Protein AF-A0A377D2J3-F1 (afdb_monomer)

pLDDT: mean 86.87, std 13.13, range [45.66, 98.06]

InterPro domains:
  IPR005474 Transketolase, N-terminal [PF00456] (2-65)
  IPR029061 Thiamin diphosphate-binding fold [SSF52518] (3-60)
  IPR033247 Transketolase family [PTHR43522] (2-73)

Solvent-accessible surface area (backbone atoms only — not comparable to full-atom values): 4730 Å² total; per-residue (Å²): 114,69,70,61,28,64,76,67,73,50,83,63,58,92,94,54,72,57,66,70,58,51,58,76,65,59,50,60,70,63,48,50,55,51,50,51,56,48,50,54,52,48,54,54,45,32,73,76,36,51,70,60,41,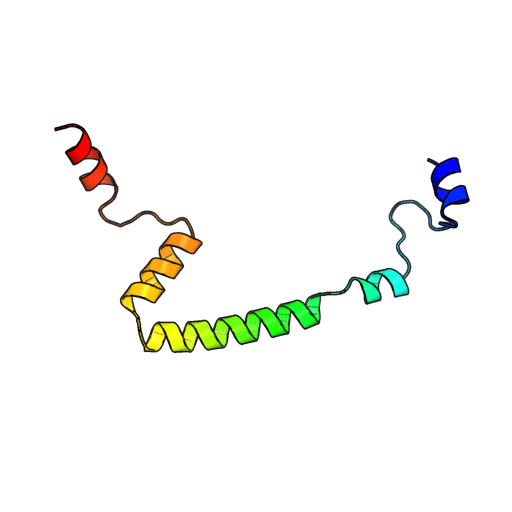51,51,49,50,35,56,75,71,67,52,76,63,94,60,47,72,59,56,59,58,59,76,79,109

Sequence (77 aa):
MALARQKLGWHHPPFEIPKEIYHAWDAREKGEKAQQSWNEKFAAYKKAHPQLAEEFTRRMSGGLPKDWEKNDSEIYQ

Radius of gyration: 24.18 Å; Cα contacts (8 Å, |Δi|>4): 17; chains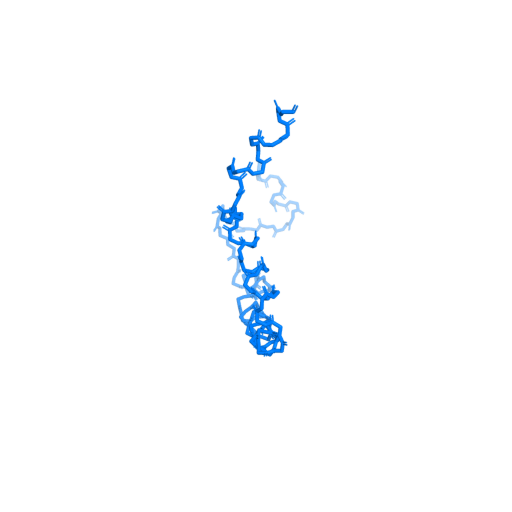: 1; bounding box: 47×21×67 Å

Foldseek 3Di:
DVVVCVVVVNPDDPPDDDPVVVVVPPCPVVVVVVVVVVVVVLVVVCVVPVPVSVVVVCVVVVHDDPCNVVVVVVVVD

Structure (mmCIF, N/CA/C/O backbone):
data_AF-A0A377D2J3-F1
#
_entry.id   AF-A0A377D2J3-F1
#
loop_
_atom_site.group_PDB
_atom_site.id
_atom_site.type_symbol
_atom_site.label_atom_id
_atom_site.label_alt_id
_atom_site.label_comp_id
_atom_site.label_asym_id
_atom_site.label_entity_id
_atom_site.label_seq_id
_atom_site.pdbx_PDB_ins_code
_atom_site.Cartn_x
_atom_site.Cartn_y
_atom_site.Cartn_z
_atom_site.occupancy
_atom_site.B_iso_or_equiv
_atom_site.auth_seq_id
_atom_site.auth_comp_id
_atom_site.auth_asym_id
_atom_site.auth_atom_id
_atom_site.pdbx_PDB_model_num
ATOM 1 N N . MET A 1 1 ? 28.050 7.316 -18.772 1.00 57.28 1 MET A N 1
ATOM 2 C CA . MET A 1 1 ? 26.670 6.798 -18.944 1.00 57.28 1 MET A CA 1
ATOM 3 C C . MET A 1 1 ? 26.424 6.123 -20.298 1.00 57.28 1 MET A C 1
ATOM 5 O O . MET A 1 1 ? 25.716 5.125 -20.317 1.00 57.28 1 MET A O 1
ATOM 9 N N . ALA A 1 2 ? 27.035 6.576 -21.405 1.00 63.47 2 ALA A N 1
ATOM 10 C CA . ALA A 1 2 ? 26.870 5.948 -22.729 1.00 63.47 2 ALA A CA 1
ATOM 11 C C . ALA A 1 2 ? 27.356 4.480 -22.811 1.00 63.47 2 ALA A C 1
ATOM 13 O O . ALA A 1 2 ? 26.643 3.633 -23.339 1.00 63.47 2 ALA A O 1
ATOM 14 N N . LEU A 1 3 ? 28.509 4.149 -22.210 1.00 67.50 3 LEU A N 1
ATOM 15 C CA . LEU A 1 3 ? 29.079 2.790 -22.255 1.00 67.50 3 LEU A CA 1
ATOM 16 C C . LEU A 1 3 ? 28.206 1.737 -21.544 1.00 67.50 3 LEU A C 1
ATOM 18 O O . LEU A 1 3 ? 28.102 0.603 -21.998 1.00 67.50 3 LEU A O 1
ATOM 22 N N . ALA A 1 4 ? 27.555 2.117 -20.440 1.00 73.94 4 ALA A N 1
ATOM 23 C CA . ALA A 1 4 ? 26.664 1.229 -19.693 1.00 73.94 4 ALA A CA 1
ATOM 24 C C . ALA A 1 4 ? 25.389 0.906 -20.490 1.00 73.94 4 ALA A C 1
ATOM 26 O O . ALA A 1 4 ? 24.983 -0.248 -20.554 1.00 73.94 4 ALA A O 1
ATOM 27 N N . ARG A 1 5 ? 24.805 1.908 -21.162 1.00 74.12 5 ARG A N 1
ATOM 28 C CA . ARG A 1 5 ? 23.627 1.733 -22.025 1.00 74.12 5 ARG A CA 1
ATOM 29 C C . ARG A 1 5 ? 23.915 0.831 -23.220 1.00 74.12 5 ARG A C 1
ATOM 31 O O . ARG A 1 5 ? 23.142 -0.079 -23.492 1.00 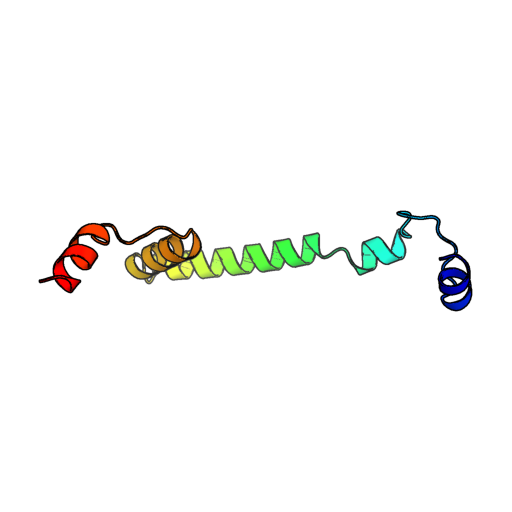74.12 5 ARG A O 1
ATOM 38 N N . GLN A 1 6 ? 25.067 1.022 -23.863 1.00 71.94 6 GLN A N 1
ATOM 39 C CA . GLN A 1 6 ? 25.496 0.190 -24.985 1.00 71.94 6 GLN A CA 1
ATOM 40 C C . GLN A 1 6 ? 25.706 -1.276 -24.575 1.00 71.94 6 GLN A C 1
ATOM 42 O O . GLN A 1 6 ? 25.274 -2.172 -25.291 1.00 71.94 6 GLN A O 1
ATOM 47 N N . LYS A 1 7 ? 26.310 -1.534 -23.405 1.00 84.56 7 LYS A N 1
ATOM 48 C CA . LYS A 1 7 ? 26.495 -2.902 -22.885 1.00 84.56 7 LYS A CA 1
ATOM 49 C C . LYS A 1 7 ? 25.188 -3.593 -22.479 1.00 84.56 7 LYS A C 1
ATOM 51 O O . LYS A 1 7 ? 25.128 -4.814 -22.525 1.00 84.56 7 LYS A O 1
ATOM 56 N N . LEU A 1 8 ? 24.167 -2.830 -22.086 1.00 83.50 8 LEU A N 1
ATOM 57 C CA . LEU A 1 8 ? 22.844 -3.341 -21.704 1.00 83.50 8 LEU A CA 1
ATOM 58 C C . LEU A 1 8 ? 21.866 -3.450 -22.887 1.00 83.50 8 LEU A C 1
ATOM 60 O O . LEU A 1 8 ? 20.728 -3.860 -22.683 1.00 83.50 8 LEU A O 1
ATOM 64 N N . GLY A 1 9 ? 22.268 -3.044 -24.099 1.00 85.88 9 GLY A N 1
ATOM 65 C CA . GLY A 1 9 ? 21.354 -2.947 -25.245 1.00 85.88 9 GLY A CA 1
ATOM 66 C C . GLY A 1 9 ? 20.231 -1.921 -25.038 1.00 85.88 9 GLY A C 1
ATOM 67 O O . GLY A 1 9 ? 19.174 -2.015 -25.654 1.00 85.88 9 GLY A O 1
ATOM 68 N N . TRP A 1 10 ? 20.431 -0.950 -24.143 1.00 86.38 10 TRP A N 1
ATOM 69 C CA . TRP A 1 10 ? 19.429 0.054 -23.802 1.00 86.38 10 TRP A CA 1
ATOM 70 C C . TRP A 1 10 ? 19.584 1.285 -24.693 1.00 86.38 10 TRP A C 1
ATOM 72 O O . TRP A 1 10 ? 20.450 2.132 -24.460 1.00 86.38 10 TRP A O 1
ATOM 82 N N . HIS A 1 11 ? 18.733 1.398 -25.710 1.00 85.69 11 HIS A N 1
ATOM 83 C CA . HIS A 1 11 ? 18.802 2.477 -26.700 1.00 85.69 11 HIS A CA 1
ATOM 84 C C . HIS A 1 11 ? 17.940 3.699 -26.358 1.00 85.69 11 HIS A C 1
ATOM 86 O O . HIS A 1 11 ? 18.063 4.729 -27.018 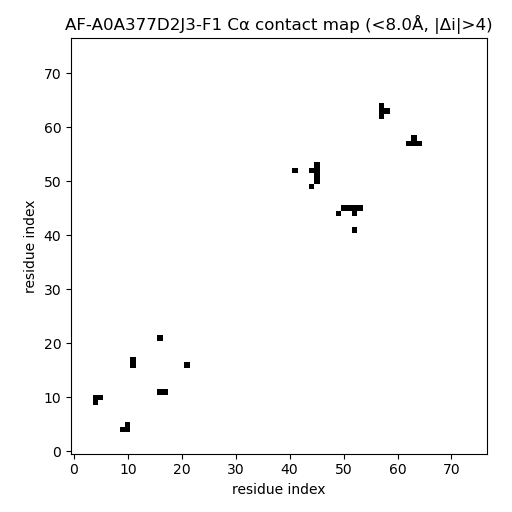1.00 85.69 11 HIS A O 1
ATOM 92 N N . HIS A 1 12 ? 17.114 3.620 -25.312 1.00 85.88 12 HIS A N 1
ATOM 93 C CA . HIS A 1 12 ? 16.210 4.710 -24.958 1.00 85.88 12 HIS A CA 1
ATOM 94 C C . HIS A 1 12 ? 16.956 5.879 -24.286 1.00 85.88 12 HIS A C 1
ATOM 96 O O . HIS A 1 12 ? 17.881 5.663 -23.481 1.00 85.88 12 HIS A O 1
ATOM 102 N N . PRO A 1 13 ? 16.581 7.131 -24.603 1.00 87.38 13 PRO A N 1
ATOM 103 C CA . PRO A 1 13 ? 17.133 8.322 -23.971 1.00 87.38 13 PRO A CA 1
ATOM 104 C C . PRO A 1 13 ? 16.818 8.374 -22.462 1.00 87.38 13 PRO A C 1
ATOM 106 O O . PRO A 1 13 ? 16.041 7.573 -21.938 1.00 87.38 13 PRO A O 1
ATOM 109 N N . PRO A 1 14 ? 17.471 9.279 -21.702 1.00 88.62 14 PRO A N 1
ATOM 110 C CA . PRO A 1 14 ? 17.170 9.449 -20.283 1.00 88.62 14 PRO A CA 1
ATOM 111 C C . PRO A 1 14 ? 15.671 9.693 -20.056 1.00 88.62 14 PRO A C 1
ATOM 113 O O . PRO A 1 14 ? 15.085 10.527 -20.737 1.00 88.62 14 PRO A O 1
ATOM 116 N N . PHE A 1 15 ? 15.094 8.992 -19.075 1.00 89.25 15 PHE A N 1
ATOM 117 C CA . PHE A 1 15 ? 13.678 9.079 -18.686 1.00 89.25 15 PHE A CA 1
ATOM 118 C C . PHE A 1 15 ? 12.662 8.577 -19.726 1.00 89.25 15 PHE A C 1
ATOM 120 O O . PHE A 1 15 ? 11.463 8.692 -19.493 1.00 89.25 15 PHE A O 1
ATOM 127 N N . GLU A 1 16 ? 13.109 7.960 -20.821 1.00 89.75 16 GLU A N 1
ATOM 128 C CA . GLU A 1 16 ? 12.227 7.227 -21.728 1.00 89.75 16 GLU A CA 1
ATOM 129 C C . GLU A 1 16 ? 12.240 5.741 -21.368 1.00 89.75 16 GLU A C 1
ATOM 131 O O . GLU A 1 16 ? 13.288 5.091 -21.381 1.00 89.75 16 GLU A O 1
ATOM 136 N N . ILE A 1 17 ? 11.066 5.209 -21.034 1.00 88.69 17 ILE A N 1
ATOM 137 C CA . ILE A 1 17 ? 10.861 3.793 -20.738 1.00 88.69 17 ILE A CA 1
ATOM 138 C C . ILE A 1 17 ? 9.871 3.239 -21.774 1.00 88.69 17 ILE A C 1
ATOM 140 O O . ILE A 1 17 ? 8.783 3.801 -21.927 1.00 88.69 17 ILE A O 1
ATOM 144 N N . PRO A 1 18 ? 10.217 2.144 -22.472 1.00 91.75 18 PRO A N 1
ATOM 145 C CA . PRO A 1 18 ? 9.315 1.445 -23.384 1.00 91.75 18 PRO A CA 1
ATOM 146 C C . PRO A 1 18 ? 7.978 1.099 -22.744 1.00 91.75 18 PRO A C 1
ATOM 148 O O . PRO A 1 18 ? 7.915 0.755 -21.559 1.00 91.75 18 PRO A O 1
ATOM 151 N N . LYS A 1 19 ? 6.910 1.121 -23.546 1.00 92.56 19 LYS A N 1
ATOM 152 C CA . LYS A 1 19 ? 5.557 0.808 -23.069 1.00 92.56 19 LYS A CA 1
ATOM 153 C C . LYS A 1 19 ? 5.483 -0.599 -22.495 1.00 92.56 19 LYS A C 1
ATOM 155 O O . LYS A 1 19 ? 4.848 -0.810 -21.477 1.00 92.56 19 LYS A O 1
ATOM 160 N N . GLU A 1 20 ? 6.174 -1.544 -23.107 1.00 91.94 20 GLU A N 1
ATOM 161 C CA . GLU A 1 20 ? 6.237 -2.955 -22.739 1.00 91.94 20 GLU A CA 1
ATOM 162 C C . GLU A 1 20 ? 6.830 -3.125 -21.338 1.00 91.94 20 GLU A C 1
ATOM 164 O O . GLU A 1 20 ? 6.316 -3.899 -20.533 1.00 91.94 20 GLU A O 1
ATOM 169 N N . ILE A 1 21 ? 7.867 -2.344 -21.018 1.00 92.19 21 ILE A N 1
ATOM 170 C CA . ILE A 1 21 ? 8.471 -2.319 -19.684 1.00 92.19 21 ILE A CA 1
ATOM 171 C C . ILE A 1 21 ? 7.516 -1.647 -18.701 1.00 92.19 21 ILE A C 1
ATOM 173 O O . ILE A 1 21 ? 7.281 -2.190 -17.627 1.00 92.19 21 ILE A O 1
ATOM 177 N N . TYR A 1 22 ? 6.902 -0.522 -19.070 1.00 93.12 22 TYR A N 1
ATOM 178 C CA . TYR A 1 22 ? 5.876 0.105 -18.235 1.00 93.12 22 TYR A CA 1
ATOM 179 C C . TYR A 1 22 ? 4.727 -0.855 -17.906 1.00 93.12 22 TYR A C 1
ATOM 181 O O . TYR A 1 22 ? 4.356 -0.967 -16.745 1.00 93.12 22 TYR A O 1
ATOM 189 N N . HIS A 1 23 ? 4.202 -1.577 -18.896 1.00 93.62 23 HIS A N 1
ATOM 190 C CA . HIS A 1 23 ? 3.129 -2.553 -18.723 1.00 93.62 23 HIS A CA 1
ATOM 191 C C . HIS A 1 23 ? 3.563 -3.747 -17.871 1.00 93.62 23 HIS A C 1
ATOM 193 O O . HIS A 1 23 ? 2.799 -4.186 -17.018 1.00 93.62 23 HIS A O 1
ATOM 199 N N . ALA A 1 24 ? 4.792 -4.244 -18.043 1.00 94.44 24 ALA A N 1
ATOM 200 C CA . ALA A 1 24 ? 5.328 -5.321 -17.210 1.00 94.44 24 ALA A CA 1
ATOM 201 C C . ALA A 1 24 ? 5.480 -4.915 -15.732 1.00 94.44 24 ALA A C 1
ATOM 203 O O . ALA A 1 24 ? 5.397 -5.765 -14.846 1.00 94.44 24 ALA A O 1
ATOM 204 N N . TRP A 1 25 ? 5.693 -3.624 -15.468 1.00 95.00 25 TRP A N 1
ATOM 205 C CA . TRP A 1 25 ? 5.831 -3.066 -14.122 1.00 95.00 25 TRP A CA 1
ATOM 206 C C . TRP A 1 25 ? 4.547 -2.428 -13.577 1.00 95.00 25 TRP A C 1
ATOM 208 O O . TRP A 1 25 ? 4.517 -2.032 -12.410 1.00 95.00 25 TRP A O 1
ATOM 218 N N . ASP A 1 26 ? 3.483 -2.335 -14.378 1.00 95.38 26 ASP A N 1
ATOM 219 C CA . ASP A 1 26 ? 2.224 -1.732 -13.958 1.00 95.38 26 ASP A CA 1
ATOM 220 C C . ASP A 1 26 ? 1.503 -2.636 -12.954 1.00 95.38 26 ASP A C 1
ATOM 222 O O . ASP A 1 26 ? 0.826 -3.605 -13.293 1.00 95.38 26 ASP A O 1
ATOM 226 N N . ALA A 1 27 ? 1.658 -2.299 -11.679 1.00 96.69 27 ALA A N 1
ATOM 227 C CA . ALA A 1 27 ? 1.039 -3.014 -10.577 1.00 96.69 27 ALA A CA 1
ATOM 228 C C . ALA A 1 27 ? -0.263 -2.360 -10.093 1.00 96.69 27 ALA A C 1
ATOM 230 O O . ALA A 1 27 ? -0.780 -2.782 -9.061 1.00 96.69 27 ALA A O 1
ATOM 231 N N . ARG A 1 28 ? -0.802 -1.346 -10.787 1.00 96.75 28 ARG A N 1
ATOM 232 C CA . ARG A 1 28 ? -1.959 -0.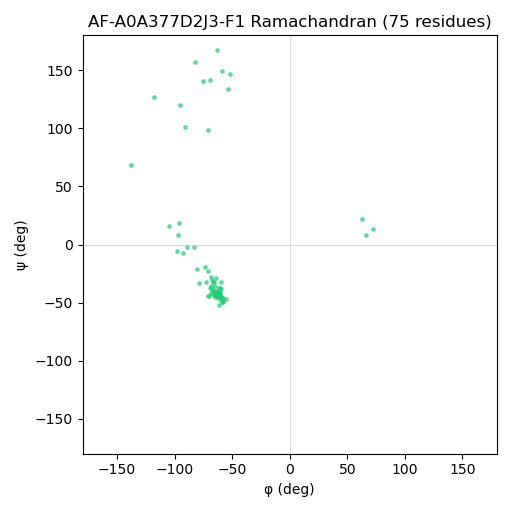573 -10.299 1.00 96.75 28 ARG A CA 1
ATOM 233 C C . ARG A 1 28 ? -3.198 -1.441 -10.123 1.00 96.75 28 ARG A C 1
ATOM 235 O O . ARG A 1 28 ? -3.735 -1.499 -9.024 1.00 96.75 28 ARG A O 1
ATOM 242 N N . GLU A 1 29 ? -3.587 -2.191 -11.153 1.00 96.50 29 GLU A N 1
ATOM 243 C CA . GLU A 1 29 ? -4.767 -3.067 -11.095 1.00 96.50 29 GLU A CA 1
ATOM 244 C C . GLU A 1 29 ? -4.591 -4.192 -10.059 1.00 96.50 29 GLU A C 1
ATOM 246 O O . GLU A 1 29 ? -5.497 -4.509 -9.286 1.00 96.50 29 GLU A O 1
ATOM 251 N N . LYS A 1 30 ? -3.393 -4.789 -9.999 1.00 96.38 30 LYS A N 1
ATOM 252 C CA . LYS A 1 30 ? -3.069 -5.815 -8.998 1.00 96.38 30 LYS A CA 1
ATOM 253 C C . LYS A 1 30 ? -3.125 -5.244 -7.577 1.00 96.38 30 LYS A C 1
ATOM 255 O O . LYS A 1 30 ? -3.627 -5.909 -6.672 1.00 96.38 30 LYS A O 1
ATOM 260 N N . GLY A 1 31 ? -2.604 -4.035 -7.389 1.00 97.81 31 GLY A N 1
ATOM 261 C CA . GLY A 1 31 ? -2.602 -3.310 -6.124 1.00 97.81 31 GLY A CA 1
ATOM 262 C C . GLY A 1 31 ? -4.011 -2.951 -5.672 1.00 97.81 31 GLY A C 1
ATOM 263 O O . GLY A 1 31 ? -4.357 -3.219 -4.527 1.00 97.81 31 GLY A O 1
ATOM 264 N N . GLU A 1 32 ? -4.844 -2.447 -6.580 1.00 98.06 32 GLU A N 1
ATOM 265 C CA . GLU A 1 32 ? -6.248 -2.129 -6.317 1.00 98.06 32 GLU A CA 1
ATOM 266 C C . GLU A 1 32 ? -7.024 -3.365 -5.850 1.00 98.06 32 GLU A C 1
ATOM 268 O O . GLU A 1 32 ? -7.643 -3.336 -4.788 1.00 98.06 32 GLU A O 1
ATOM 273 N N . LYS A 1 33 ? -6.906 -4.495 -6.562 1.00 97.81 33 LYS A N 1
ATOM 274 C CA . LYS A 1 33 ? -7.550 -5.760 -6.163 1.00 97.81 33 LYS A CA 1
ATOM 275 C C . LYS A 1 33 ? -7.073 -6.249 -4.795 1.00 97.81 33 LYS A C 1
ATOM 277 O O . LYS A 1 33 ? -7.875 -6.703 -3.977 1.00 97.81 33 LYS A O 1
ATOM 282 N N . ALA A 1 34 ? -5.770 -6.159 -4.528 1.00 98.00 34 ALA A N 1
ATOM 283 C CA 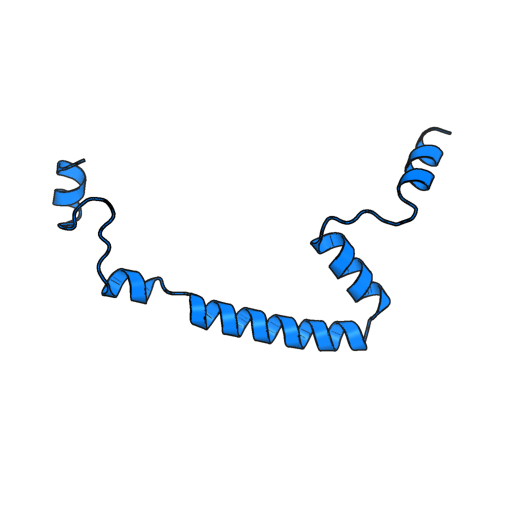. ALA A 1 34 ? -5.209 -6.554 -3.239 1.00 98.00 34 ALA A CA 1
ATOM 284 C C . ALA A 1 34 ? -5.714 -5.652 -2.100 1.00 98.00 34 ALA A C 1
ATOM 286 O O . ALA A 1 34 ? -6.102 -6.155 -1.044 1.00 98.00 34 ALA A O 1
ATOM 287 N N . GLN A 1 35 ? -5.759 -4.338 -2.328 1.00 97.75 35 GLN A N 1
ATOM 288 C CA . GLN A 1 35 ? -6.267 -3.364 -1.367 1.00 97.75 35 GLN A CA 1
ATOM 289 C C . GLN A 1 35 ? -7.764 -3.555 -1.115 1.00 97.75 35 GLN A C 1
ATOM 291 O O . GLN A 1 35 ? -8.190 -3.551 0.037 1.00 97.75 35 GLN A O 1
ATOM 296 N N . GLN A 1 36 ? -8.558 -3.784 -2.161 1.00 98.00 36 GLN A N 1
ATOM 297 C CA . GLN A 1 36 ? -9.985 -4.067 -2.035 1.00 98.00 36 GLN A CA 1
ATOM 298 C C . GLN A 1 36 ? -10.230 -5.330 -1.200 1.00 98.00 36 GLN A C 1
ATOM 300 O O . GLN A 1 36 ? -10.989 -5.283 -0.233 1.00 98.00 36 GLN A O 1
ATOM 305 N N . SER A 1 37 ? -9.517 -6.425 -1.487 1.00 97.94 37 SER A N 1
ATOM 306 C CA . SER A 1 37 ? -9.634 -7.657 -0.696 1.00 97.94 37 SER A CA 1
ATOM 307 C C . SER A 1 37 ? -9.233 -7.448 0.767 1.00 97.94 37 SER A C 1
ATOM 309 O O . SER A 1 37 ? -9.844 -8.011 1.678 1.00 97.94 37 SER A O 1
ATOM 311 N N . TRP A 1 38 ? -8.207 -6.633 1.018 1.00 98.00 38 TRP A N 1
ATOM 312 C CA . TRP A 1 38 ? -7.803 -6.291 2.377 1.00 98.00 38 TRP A CA 1
ATOM 313 C C . TRP A 1 38 ? -8.879 -5.465 3.097 1.00 98.00 38 TRP A C 1
ATOM 315 O O . TRP A 1 38 ? -9.222 -5.782 4.236 1.00 98.00 38 TRP A O 1
ATOM 325 N N . ASN A 1 39 ? -9.470 -4.476 2.423 1.00 97.44 39 ASN A N 1
ATOM 326 C CA . ASN A 1 39 ? -10.539 -3.639 2.970 1.00 97.44 39 ASN A CA 1
ATOM 327 C C . ASN A 1 39 ? -11.773 -4.467 3.357 1.00 97.44 39 ASN A C 1
ATOM 329 O O . ASN A 1 39 ? -12.344 -4.251 4.424 1.00 97.44 39 ASN A O 1
ATOM 333 N N . G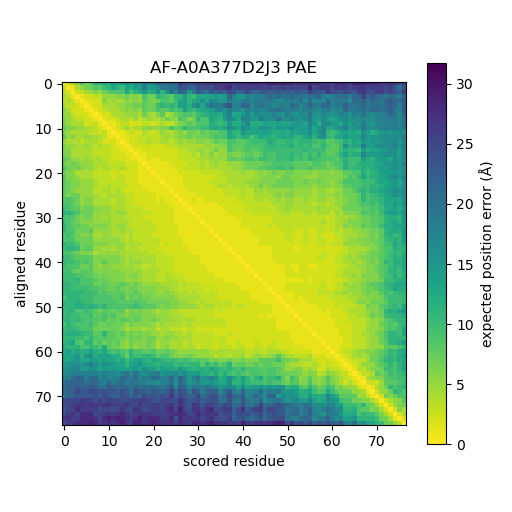LU A 1 40 ? -12.164 -5.441 2.535 1.00 97.75 40 GLU A N 1
ATOM 334 C CA . GLU A 1 40 ? -13.282 -6.348 2.830 1.00 97.75 40 GLU A CA 1
ATOM 335 C C . GLU A 1 40 ? -13.019 -7.184 4.090 1.00 97.75 40 GLU A C 1
ATOM 337 O O . GLU A 1 40 ? -13.865 -7.265 4.986 1.00 97.75 40 GLU A O 1
ATOM 342 N N . LYS A 1 41 ? -11.812 -7.753 4.209 1.00 97.12 41 LYS A N 1
ATOM 343 C CA . LYS A 1 41 ? -11.392 -8.496 5.408 1.00 97.12 41 LYS A CA 1
ATOM 344 C C . LYS A 1 41 ? -11.371 -7.597 6.639 1.00 97.12 41 LYS A C 1
ATOM 346 O O . LYS A 1 41 ? -11.824 -8.010 7.706 1.00 97.12 41 LYS A O 1
ATOM 351 N N . PHE A 1 42 ? -10.883 -6.368 6.497 1.00 96.88 42 PHE A N 1
ATOM 352 C CA . PHE A 1 42 ? -10.839 -5.412 7.595 1.00 96.88 42 PHE A CA 1
ATOM 353 C C . PHE A 1 42 ? -12.240 -4.952 8.020 1.00 96.88 42 PHE A C 1
ATOM 355 O O . PHE A 1 42 ? -12.502 -4.813 9.212 1.00 96.88 42 PHE A O 1
ATOM 362 N N . ALA A 1 43 ? -13.179 -4.796 7.085 1.00 96.94 43 ALA A N 1
ATOM 363 C CA . ALA A 1 43 ? -14.574 -4.493 7.398 1.00 96.94 43 ALA A CA 1
ATOM 364 C C . ALA A 1 43 ? -15.239 -5.629 8.195 1.00 96.94 43 ALA A C 1
ATOM 366 O O . ALA A 1 43 ? -15.904 -5.374 9.203 1.00 96.94 43 ALA A O 1
ATOM 367 N N . ALA A 1 44 ? -15.011 -6.885 7.795 1.00 97.38 44 ALA A N 1
ATOM 368 C CA . ALA A 1 44 ? -15.471 -8.050 8.548 1.00 97.38 44 ALA A CA 1
ATOM 369 C C . ALA A 1 44 ? -14.837 -8.107 9.951 1.00 97.38 44 ALA A C 1
ATOM 371 O O . ALA A 1 44 ? -15.543 -8.296 10.943 1.00 97.38 44 ALA A O 1
ATOM 372 N N . TYR A 1 45 ? -13.528 -7.858 10.044 1.00 96.50 45 TYR A N 1
ATOM 373 C CA . TYR A 1 45 ? -12.804 -7.775 11.313 1.00 96.50 45 TYR A CA 1
ATOM 374 C C . TYR A 1 45 ? -13.363 -6.680 12.226 1.00 96.50 45 TYR A C 1
ATOM 376 O O . TYR A 1 45 ? -13.618 -6.936 13.397 1.00 96.50 45 TYR A O 1
ATOM 384 N N . LYS A 1 46 ? -13.639 -5.485 11.693 1.00 96.38 46 LYS A N 1
ATOM 385 C CA . LYS A 1 46 ? -14.224 -4.367 12.444 1.00 96.38 46 LYS A CA 1
ATOM 386 C C . LYS A 1 46 ? -15.599 -4.704 13.013 1.00 96.38 46 LYS A C 1
ATOM 388 O O . LYS A 1 46 ? -15.901 -4.308 14.134 1.00 96.38 46 LYS A O 1
ATOM 393 N N . LYS A 1 47 ? -16.420 -5.452 12.271 1.00 95.56 47 LYS A N 1
ATOM 394 C CA . LYS A 1 47 ? -17.727 -5.914 12.757 1.00 95.56 47 LYS A CA 1
ATOM 395 C C . LYS A 1 47 ? -17.592 -6.925 13.902 1.00 95.56 47 LYS A C 1
ATOM 397 O O . LYS A 1 47 ? -18.389 -6.882 14.832 1.00 95.56 47 LYS A O 1
ATOM 402 N N . ALA A 1 48 ? -16.604 -7.817 13.835 1.00 97.06 48 ALA A N 1
ATOM 403 C CA . ALA A 1 48 ? -16.360 -8.830 14.863 1.00 97.06 48 ALA A CA 1
ATOM 404 C C . ALA A 1 48 ? -15.624 -8.278 16.102 1.00 97.06 48 ALA A C 1
ATOM 406 O O . ALA A 1 48 ? -15.877 -8.723 17.219 1.00 97.06 48 ALA A O 1
ATOM 407 N N . HIS A 1 49 ? -14.731 -7.302 15.914 1.00 96.00 49 HIS A N 1
ATOM 408 C CA . HIS A 1 49 ? -13.828 -6.774 16.939 1.00 96.00 49 HIS A CA 1
ATOM 409 C C . HIS A 1 49 ? -13.723 -5.238 16.873 1.00 96.00 49 HIS A C 1
ATOM 411 O O . HIS A 1 49 ? -12.665 -4.702 16.535 1.00 96.00 49 HIS A O 1
ATOM 417 N N . PRO A 1 50 ? -14.795 -4.500 17.208 1.00 94.50 50 PRO A N 1
ATOM 418 C CA . PRO A 1 50 ? -14.849 -3.048 17.019 1.00 94.50 50 PRO A CA 1
ATOM 419 C C . PRO A 1 50 ? -13.747 -2.296 17.780 1.00 94.50 50 PRO A C 1
ATOM 421 O O . PRO A 1 50 ? -13.059 -1.470 17.188 1.00 94.50 50 PRO A O 1
ATOM 424 N N . GLN A 1 51 ? -13.507 -2.642 19.049 1.00 93.06 51 GLN A N 1
ATOM 425 C CA . GLN A 1 51 ? -12.474 -1.998 19.876 1.00 93.06 51 GLN A CA 1
ATOM 426 C C . GLN A 1 51 ? -11.055 -2.255 19.344 1.00 93.06 51 GLN A C 1
ATOM 428 O O . GLN A 1 51 ? -10.228 -1.348 19.300 1.00 93.06 51 GLN A O 1
ATOM 433 N N . LEU A 1 52 ? -10.770 -3.479 18.883 1.00 94.19 52 LEU A N 1
ATOM 434 C CA . LEU A 1 52 ? -9.456 -3.811 18.325 1.00 94.19 52 LEU A CA 1
ATOM 435 C C . LEU A 1 52 ? -9.244 -3.187 16.941 1.00 94.19 52 LEU A C 1
ATOM 437 O O . LEU A 1 52 ? -8.124 -2.820 16.601 1.00 94.19 52 LEU A O 1
ATOM 441 N N . ALA A 1 53 ? -10.301 -3.032 16.142 1.00 94.56 53 ALA A N 1
ATOM 442 C CA . ALA A 1 53 ? -10.225 -2.342 14.859 1.00 94.56 53 ALA A CA 1
ATOM 443 C C . ALA A 1 53 ? -9.989 -0.834 15.020 1.00 94.56 53 ALA A C 1
ATOM 445 O O . ALA A 1 53 ? -9.237 -0.249 14.236 1.00 94.56 53 ALA A O 1
ATOM 446 N N . GLU A 1 54 ? -10.586 -0.205 16.035 1.00 93.25 54 GLU A N 1
ATOM 447 C CA . GLU A 1 54 ? -10.279 1.182 16.406 1.00 93.25 54 GLU A CA 1
ATOM 448 C C . GLU A 1 54 ? -8.823 1.327 16.846 1.00 93.25 54 GLU A C 1
ATOM 450 O O . GLU A 1 54 ? -8.123 2.216 16.363 1.00 93.25 54 GLU A O 1
ATOM 455 N N . GLU A 1 55 ? -8.335 0.404 17.672 1.00 93.69 55 GLU A N 1
ATOM 456 C CA . GLU A 1 55 ? -6.949 0.400 18.132 1.00 93.69 55 GLU A CA 1
ATOM 457 C C . GLU A 1 55 ? -5.948 0.161 16.988 1.00 93.69 55 GLU A C 1
ATOM 459 O O . GLU A 1 55 ? -4.937 0.859 16.880 1.00 93.69 55 GLU A O 1
ATOM 464 N N . PHE A 1 56 ? -6.248 -0.773 16.080 1.00 93.50 56 PHE A N 1
ATOM 465 C CA . PHE A 1 56 ? -5.470 -0.980 14.860 1.00 93.50 56 PHE A CA 1
ATOM 466 C C . PHE A 1 56 ? -5.426 0.300 14.021 1.00 93.50 56 PHE A C 1
ATOM 468 O O . PHE A 1 56 ? -4.349 0.751 13.643 1.00 93.50 56 PHE A O 1
ATOM 475 N N . THR A 1 57 ? -6.581 0.924 13.781 1.00 93.62 57 THR A N 1
ATOM 476 C CA . THR A 1 57 ? -6.671 2.157 12.986 1.00 93.62 57 THR A CA 1
ATOM 477 C C . THR A 1 57 ? -5.870 3.289 13.627 1.00 93.62 57 THR A C 1
ATOM 479 O O . THR A 1 57 ? -5.106 3.952 12.931 1.00 93.62 57 THR A O 1
ATOM 482 N N . ARG A 1 58 ? -5.980 3.472 14.951 1.00 94.19 58 ARG A N 1
ATOM 483 C CA . ARG A 1 58 ? -5.231 4.482 15.711 1.00 94.19 58 ARG A CA 1
ATOM 484 C C . ARG A 1 58 ? -3.724 4.297 15.556 1.00 94.19 58 ARG A C 1
ATOM 486 O O . ARG A 1 58 ? -3.007 5.254 15.282 1.00 94.19 58 ARG A O 1
ATOM 493 N N . ARG A 1 59 ? -3.236 3.066 15.725 1.00 94.38 59 ARG A N 1
ATOM 494 C CA . ARG A 1 59 ? -1.803 2.758 15.611 1.00 94.38 59 ARG A CA 1
ATOM 495 C C . ARG A 1 59 ? -1.298 2.939 14.183 1.00 94.38 59 ARG A C 1
ATOM 497 O O . ARG A 1 59 ? -0.223 3.497 13.996 1.00 94.38 59 ARG A O 1
ATOM 504 N N . MET A 1 60 ? -2.076 2.513 13.189 1.00 92.44 60 MET A N 1
ATOM 505 C CA . MET A 1 60 ? -1.715 2.661 11.776 1.00 92.44 60 MET A CA 1
ATOM 506 C C . MET A 1 60 ? -1.707 4.121 11.311 1.00 92.44 60 MET A C 1
ATOM 508 O O . MET A 1 60 ? -0.916 4.461 10.436 1.00 92.44 60 MET A O 1
ATOM 512 N N . SER A 1 61 ? -2.541 4.991 11.892 1.00 93.62 61 SER A N 1
ATOM 513 C CA . SER A 1 61 ? -2.519 6.434 11.614 1.00 93.62 61 SER A CA 1
ATOM 514 C C . SER A 1 61 ? -1.468 7.207 12.418 1.00 93.62 61 SER A C 1
ATOM 516 O O . SER A 1 61 ? -1.339 8.415 12.239 1.00 93.62 61 SER A O 1
ATOM 518 N N . GLY A 1 62 ? -0.724 6.537 13.307 1.00 90.56 62 GLY A N 1
ATOM 519 C CA . GLY A 1 62 ? 0.246 7.174 14.199 1.00 90.56 62 GLY A CA 1
ATOM 520 C C . GLY A 1 62 ? -0.382 7.982 15.340 1.00 90.56 62 GLY A C 1
ATOM 521 O O . GLY A 1 62 ? 0.316 8.754 15.991 1.00 90.56 62 GLY A O 1
ATOM 522 N N . GLY A 1 63 ? -1.685 7.831 15.600 1.00 87.81 63 GLY A N 1
ATOM 523 C CA . GLY A 1 63 ? -2.348 8.502 16.717 1.00 87.81 63 GLY A CA 1
ATOM 524 C C . GLY A 1 63 ? -1.888 7.938 18.060 1.00 87.81 63 GLY A C 1
ATOM 525 O O . GLY A 1 63 ? -1.729 6.727 18.198 1.00 87.81 63 GLY 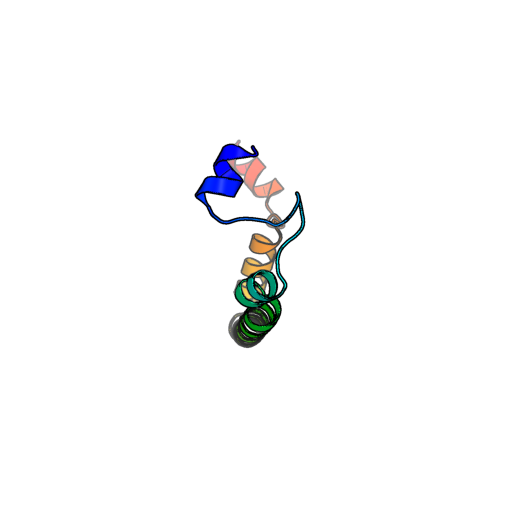A O 1
ATOM 526 N N . LEU A 1 64 ? -1.712 8.786 19.072 1.00 86.94 64 LEU A N 1
ATOM 527 C CA . LEU A 1 64 ? -1.406 8.363 20.445 1.00 86.94 64 LEU A CA 1
ATOM 528 C C . LEU A 1 64 ? -2.685 7.952 21.204 1.00 86.94 64 LEU A C 1
ATOM 530 O O . LEU A 1 64 ? -3.785 8.358 20.814 1.00 86.94 64 LEU A O 1
ATOM 534 N N . PRO A 1 65 ? -2.586 7.118 22.258 1.00 87.12 65 PRO A N 1
ATOM 535 C CA . PRO A 1 65 ? -3.715 6.847 23.146 1.00 87.12 65 PRO A CA 1
ATOM 536 C C . PRO A 1 65 ? -4.233 8.140 23.789 1.00 87.12 65 PRO A C 1
ATOM 538 O O . PRO A 1 65 ? -3.457 9.053 24.055 1.00 87.12 65 PRO A O 1
ATOM 541 N N . LYS A 1 66 ? -5.534 8.211 24.09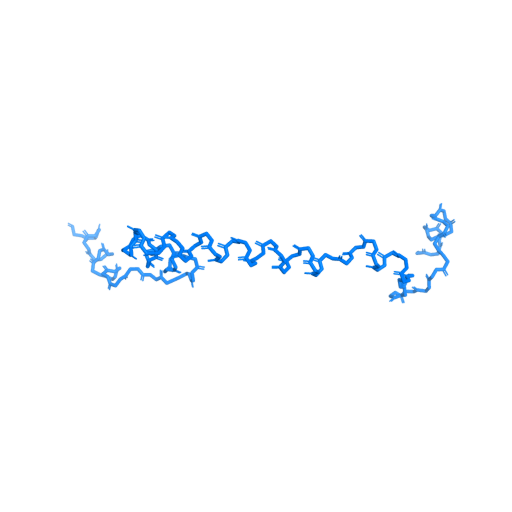1 1.00 80.19 66 LYS A N 1
ATOM 542 C CA . LYS A 1 66 ? -6.130 9.404 24.724 1.00 80.19 66 LYS A CA 1
ATOM 543 C C . LYS A 1 66 ? -5.511 9.733 26.087 1.00 80.19 66 LYS A C 1
ATOM 545 O O . LYS A 1 66 ? -5.387 10.903 26.419 1.00 80.19 66 LYS A O 1
ATOM 550 N N . ASP A 1 67 ? -5.084 8.715 26.828 1.00 80.06 67 ASP A N 1
ATOM 551 C CA . ASP A 1 67 ? -4.477 8.860 28.157 1.00 80.06 67 ASP A CA 1
ATOM 552 C C . ASP A 1 67 ? -2.938 8.870 28.123 1.00 80.06 67 ASP A C 1
ATOM 554 O O . ASP A 1 67 ? -2.287 8.641 29.139 1.00 80.06 67 ASP A O 1
ATOM 558 N N . TRP A 1 68 ? -2.334 9.122 26.955 1.00 77.81 68 TRP A N 1
ATOM 559 C CA . TRP A 1 68 ? -0.878 9.095 26.792 1.00 77.81 68 TRP A CA 1
ATOM 560 C C . TRP A 1 68 ? -0.152 10.069 27.728 1.00 77.81 68 TRP A C 1
ATOM 562 O O . TRP A 1 68 ? 0.797 9.677 28.397 1.00 77.81 68 TRP A O 1
ATOM 572 N N . GLU A 1 69 ? -0.636 11.309 27.831 1.00 73.38 69 GLU A N 1
ATOM 573 C CA . GLU A 1 69 ? -0.025 12.340 28.685 1.00 73.38 69 GLU A CA 1
ATOM 574 C C . GLU A 1 69 ? -0.136 12.018 30.183 1.00 73.38 69 GLU A C 1
ATOM 576 O O . GLU A 1 69 ? 0.762 12.343 30.954 1.00 73.38 69 GLU A O 1
ATOM 581 N N . LYS A 1 70 ? -1.208 11.336 30.608 1.00 67.94 70 LYS A N 1
ATOM 582 C CA . LYS A 1 70 ? -1.358 10.901 32.005 1.00 67.94 70 LYS A CA 1
ATOM 583 C C . LYS A 1 70 ? -0.382 9.779 32.353 1.00 67.94 70 LYS A C 1
ATOM 585 O O . LYS A 1 70 ? 0.272 9.859 33.387 1.00 67.94 70 LYS A O 1
ATOM 590 N N . ASN A 1 71 ? -0.234 8.788 31.473 1.00 62.38 71 ASN A N 1
ATOM 591 C CA . ASN A 1 71 ? 0.691 7.673 31.693 1.00 62.38 71 ASN A CA 1
ATOM 592 C C . ASN A 1 71 ? 2.164 8.115 31.693 1.00 62.38 71 ASN A C 1
ATOM 594 O O . ASN A 1 71 ? 2.961 7.541 32.427 1.00 62.38 71 ASN A O 1
ATOM 598 N N . ASP A 1 72 ? 2.532 9.135 30.908 1.00 60.56 72 ASP A N 1
ATOM 599 C CA . ASP A 1 72 ? 3.892 9.699 30.920 1.00 60.56 72 ASP A CA 1
ATOM 600 C C . ASP A 1 72 ? 4.228 10.330 32.284 1.00 60.56 72 ASP A C 1
ATOM 602 O O . ASP A 1 72 ? 5.305 10.114 32.834 1.00 60.56 72 ASP A O 1
ATOM 606 N N . SER A 1 73 ? 3.262 11.027 32.894 1.00 58.16 73 SER A N 1
ATOM 607 C CA . SER A 1 73 ? 3.435 11.659 34.208 1.00 58.16 73 SER A CA 1
ATOM 608 C C . SER A 1 73 ? 3.514 10.680 35.392 1.00 58.16 73 SER A C 1
ATOM 610 O O . SER A 1 73 ? 4.104 11.023 36.415 1.00 58.16 73 SER A O 1
ATOM 612 N N . GLU A 1 74 ? 2.976 9.462 35.257 1.00 55.31 74 GLU A N 1
ATOM 613 C CA . GLU A 1 74 ? 3.055 8.406 36.283 1.00 55.31 74 GLU A CA 1
ATOM 614 C C . GLU A 1 74 ? 4.400 7.660 36.278 1.00 55.31 74 GLU A C 1
ATOM 616 O O . GLU A 1 74 ? 4.776 7.085 37.291 1.00 55.31 74 GLU A O 1
ATOM 621 N N . ILE A 1 75 ? 5.161 7.694 35.175 1.00 58.97 75 ILE A N 1
ATOM 622 C CA . ILE A 1 75 ? 6.499 7.072 35.094 1.00 58.97 75 ILE A CA 1
ATOM 623 C C . ILE A 1 75 ? 7.553 7.877 35.882 1.00 58.97 75 ILE A C 1
ATOM 625 O O . ILE A 1 75 ? 8.602 7.343 36.244 1.00 58.97 75 ILE A O 1
ATOM 629 N N . TYR A 1 76 ? 7.278 9.152 36.172 1.00 52.91 76 TYR A N 1
ATOM 630 C CA . TYR A 1 76 ? 8.172 10.058 36.901 1.00 52.91 76 TYR A CA 1
ATOM 631 C C . TYR A 1 76 ? 7.748 10.324 38.362 1.00 52.91 76 TYR A C 1
ATOM 633 O O . TYR A 1 76 ? 8.246 11.275 38.972 1.00 52.91 76 TYR A O 1
ATOM 641 N N . GLN A 1 77 ? 6.849 9.509 38.925 1.00 45.66 77 GLN A N 1
ATOM 642 C CA . GLN A 1 77 ? 6.485 9.482 40.353 1.00 45.66 77 GLN A CA 1
ATOM 643 C C . GLN A 1 77 ? 6.977 8.181 40.993 1.00 45.66 77 GLN A C 1
ATOM 645 O O . GLN A 1 77 ? 7.463 8.252 42.143 1.00 45.66 77 GLN A O 1
#

Nearest PDB structures (foldseek):
  5vrb-assembly2_B  TM=8.811E-01  e=1.376E-04  Neisseria gonorrhoeae NCCP11945
  5vrb-assembly4_D  TM=8.681E-01  e=1.281E-04  Neisseria gonorrhoeae NCCP11945
  4v8p-assembly2_CO  TM=3.955E-01  e=6.664E+00  Tetrahymena thermophila

Organism: Escherichia coli (NCBI:txid562)

Mean predicted aligned error: 8.59 Å

Secondary structure (DSSP, 8-state):
-HHHHHHTT--PPTT---HHHHHHH--HHHHHHHHHHHHHHHHHHHHH-HHHHHHHHHHHTTPPPTTHHHHHHHTT-